Protein AF-A0A0S7CSZ0-F1 (afdb_monomer)

Sequence (90 aa):
MTADEDCALEAFELAAVDYLLKPVRAERLARSVSRISELIKDGSKVPEMITVDQGGTTRMIRRDDVSYVQAQGDYARLHTAEASYLIRVP

pLDDT: mean 76.4, std 16.19, range [37.62, 91.19]

Foldseek 3Di:
DDPPPVVVVVVVPPVQLDDADPPGDPVNVVVSVVSVVVVVVPDDDDFDWDWADDPNDTDIDTPVQFPDWDDDPQWIWTDGPVDIGIDGND

Solvent-accessible surface area (backbone atoms only — not comparable to full-atom values): 5853 Å² total; per-residue (Å²): 139,78,79,68,70,70,66,61,60,67,64,73,63,71,77,67,91,69,87,83,62,84,82,73,50,69,71,60,53,54,52,47,52,53,53,52,55,54,56,59,70,76,50,81,83,69,90,52,70,47,79,39,65,56,97,88,44,80,42,80,42,53,54,89,51,49,78,50,76,42,84,57,84,68,26,34,35,41,30,37,93,90,52,73,46,66,40,77,56,132

Mean predicted aligned error: 10.59 Å

Structure (mmCIF, N/CA/C/O backbone):
data_AF-A0A0S7CSZ0-F1
#
_entry.id   AF-A0A0S7CSZ0-F1
#
loop_
_atom_site.group_PDB
_atom_site.id
_atom_site.type_symbol
_atom_site.label_atom_id
_atom_site.label_alt_id
_atom_site.label_comp_id
_atom_site.label_asym_id
_atom_site.label_entity_id
_atom_site.label_seq_id
_atom_site.pdbx_PDB_ins_code
_atom_site.Cartn_x
_atom_site.Cartn_y
_atom_site.Cartn_z
_atom_site.occupancy
_atom_site.B_iso_or_equiv
_atom_site.auth_seq_id
_atom_site.auth_comp_id
_atom_site.auth_asym_id
_atom_site.auth_atom_id
_atom_site.pdbx_PDB_model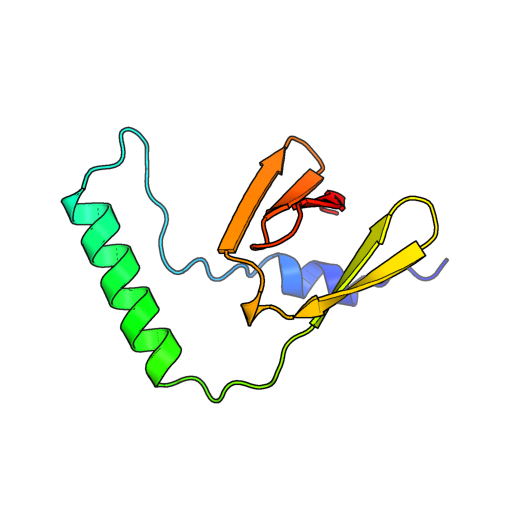_num
ATOM 1 N N . MET A 1 1 ? 10.466 -0.924 25.875 1.00 42.75 1 MET A N 1
ATOM 2 C CA . MET A 1 1 ? 10.743 -0.445 24.510 1.00 42.75 1 MET A CA 1
ATOM 3 C C . MET A 1 1 ? 11.617 -1.506 23.868 1.00 42.75 1 MET A C 1
ATOM 5 O O . MET A 1 1 ? 12.830 -1.440 23.973 1.00 42.75 1 MET A O 1
ATOM 9 N N . THR A 1 2 ? 10.998 -2.572 23.375 1.00 37.62 2 THR A N 1
ATOM 10 C CA . THR A 1 2 ? 11.674 -3.562 22.536 1.00 37.62 2 THR A CA 1
ATOM 11 C C . THR A 1 2 ? 11.351 -3.140 21.117 1.00 37.62 2 THR A C 1
ATOM 13 O O . THR A 1 2 ? 10.186 -3.117 20.730 1.00 37.62 2 THR A O 1
ATOM 16 N N . ALA A 1 3 ? 12.365 -2.632 20.423 1.00 42.12 3 ALA A N 1
ATOM 17 C CA . ALA A 1 3 ? 12.296 -2.432 18.993 1.00 42.12 3 ALA A CA 1
ATOM 18 C C . ALA A 1 3 ? 12.170 -3.827 18.383 1.00 42.12 3 ALA A C 1
ATOM 20 O O . ALA A 1 3 ? 13.053 -4.661 18.565 1.00 42.12 3 ALA A O 1
ATOM 21 N N . ASP A 1 4 ? 11.034 -4.092 17.752 1.00 47.00 4 ASP A N 1
ATOM 22 C CA . ASP A 1 4 ? 10.850 -5.246 16.883 1.00 47.00 4 ASP A CA 1
ATOM 23 C C . ASP A 1 4 ? 11.719 -5.002 15.637 1.00 47.00 4 ASP A C 1
ATOM 25 O O . ASP A 1 4 ? 11.261 -4.507 14.608 1.00 47.00 4 ASP A O 1
ATOM 29 N N . GLU A 1 5 ? 13.024 -5.245 15.776 1.00 43.84 5 GLU A N 1
ATOM 30 C CA . GLU A 1 5 ? 13.998 -5.203 14.677 1.00 43.84 5 GLU A CA 1
ATOM 31 C C . GLU A 1 5 ? 13.707 -6.301 13.632 1.00 43.84 5 GLU A C 1
ATOM 33 O O . GLU A 1 5 ? 14.152 -6.192 12.492 1.00 43.84 5 GLU A O 1
ATOM 38 N N . ASP A 1 6 ? 12.883 -7.298 13.980 1.00 41.22 6 ASP A N 1
ATOM 39 C CA . ASP A 1 6 ? 12.417 -8.363 13.085 1.00 41.22 6 ASP A CA 1
ATOM 40 C C . ASP A 1 6 ? 11.405 -7.876 12.029 1.00 41.22 6 ASP A C 1
ATOM 42 O O . ASP A 1 6 ? 11.478 -8.284 10.871 1.00 41.22 6 ASP A O 1
ATOM 46 N N . CYS A 1 7 ? 10.516 -6.930 12.355 1.00 47.91 7 CYS A N 1
ATOM 47 C CA . CYS A 1 7 ? 9.496 -6.459 11.402 1.00 47.91 7 CYS A CA 1
ATOM 48 C C . CYS A 1 7 ? 10.058 -5.542 10.295 1.00 47.91 7 CYS A C 1
ATOM 50 O O . CYS A 1 7 ? 9.406 -5.315 9.274 1.00 47.91 7 CYS A O 1
ATOM 52 N N . ALA A 1 8 ? 11.254 -4.979 10.493 1.00 46.53 8 ALA A N 1
ATOM 53 C CA . ALA A 1 8 ? 11.852 -4.013 9.570 1.00 46.53 8 ALA A CA 1
ATOM 54 C C . ALA A 1 8 ? 12.515 -4.677 8.350 1.00 46.53 8 ALA A C 1
ATOM 56 O O . ALA A 1 8 ? 12.627 -4.046 7.296 1.00 46.53 8 ALA A O 1
ATOM 5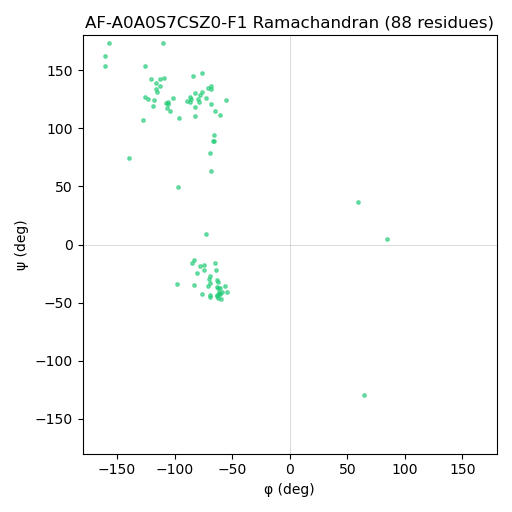7 N N . LEU A 1 9 ? 12.929 -5.944 8.470 1.00 41.50 9 LEU A N 1
ATOM 58 C CA . LEU A 1 9 ? 13.609 -6.664 7.392 1.00 41.50 9 LEU A CA 1
ATOM 59 C C . LEU A 1 9 ? 12.618 -7.269 6.383 1.00 41.50 9 LEU A C 1
ATOM 61 O O . LEU A 1 9 ? 12.879 -7.223 5.183 1.00 41.50 9 LEU A O 1
ATOM 65 N N . GLU A 1 10 ? 11.442 -7.724 6.833 1.00 43.34 10 GLU A N 1
ATOM 66 C CA . GLU A 1 10 ? 10.378 -8.233 5.944 1.00 43.34 10 GLU A CA 1
ATOM 67 C C . GLU A 1 10 ? 9.725 -7.127 5.093 1.00 43.34 10 GLU A C 1
ATOM 69 O O . GLU A 1 10 ? 9.277 -7.378 3.975 1.00 43.34 10 GLU A O 1
ATOM 74 N N . ALA A 1 11 ? 9.716 -5.876 5.568 1.00 43.50 11 ALA A N 1
ATOM 75 C CA . ALA A 1 11 ? 9.167 -4.741 4.819 1.00 43.50 11 ALA A CA 1
ATOM 76 C C . ALA A 1 11 ? 10.074 -4.273 3.661 1.00 43.50 11 ALA A C 1
ATOM 78 O O . ALA A 1 11 ? 9.597 -3.633 2.718 1.00 43.50 11 ALA A O 1
ATOM 79 N N . PHE A 1 12 ? 11.376 -4.584 3.717 1.00 40.81 12 PHE A N 1
ATOM 80 C CA . PHE A 1 12 ? 12.354 -4.157 2.711 1.00 40.81 1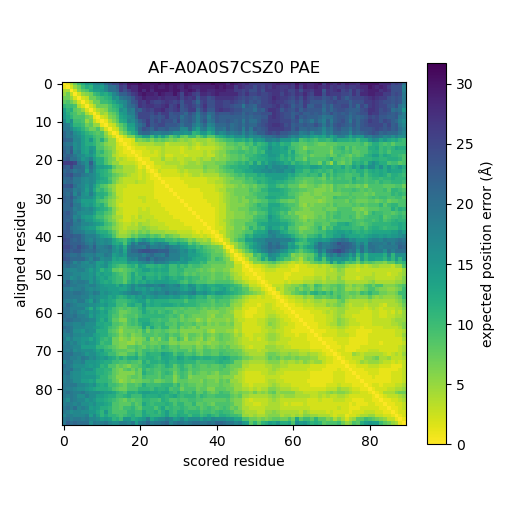2 PHE A CA 1
ATOM 81 C C . PHE A 1 12 ? 12.288 -4.998 1.423 1.00 40.81 12 PHE A C 1
ATOM 83 O O . PHE A 1 12 ? 12.718 -4.547 0.360 1.00 40.81 12 PHE A O 1
ATOM 90 N N . GLU A 1 13 ? 11.680 -6.184 1.483 1.00 45.28 13 GLU A N 1
ATOM 91 C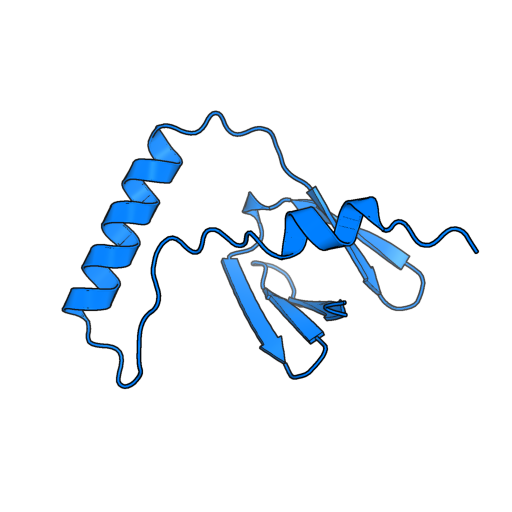 CA . GLU A 1 13 ? 11.424 -7.056 0.333 1.00 45.28 13 GLU A CA 1
ATOM 92 C C . GLU A 1 13 ? 9.999 -6.885 -0.202 1.00 45.28 13 GLU A C 1
ATOM 94 O O . GLU A 1 13 ? 9.278 -7.853 -0.448 1.00 45.28 13 GLU A O 1
ATOM 99 N N . LEU A 1 14 ? 9.561 -5.643 -0.432 1.00 55.09 14 LEU A N 1
ATOM 100 C CA . LEU A 1 14 ? 8.354 -5.422 -1.221 1.00 55.09 14 LEU A CA 1
ATOM 101 C C . LEU A 1 14 ? 8.645 -5.898 -2.656 1.00 55.09 14 LEU A C 1
ATOM 103 O O . LEU A 1 14 ? 9.131 -5.135 -3.495 1.00 55.09 14 LEU A O 1
ATOM 107 N N . ALA A 1 15 ? 8.389 -7.180 -2.929 1.00 58.00 15 ALA A N 1
ATOM 108 C CA . ALA A 1 15 ? 8.522 -7.835 -4.226 1.00 58.00 15 ALA A CA 1
ATOM 109 C C . ALA A 1 15 ? 7.452 -7.298 -5.189 1.00 58.00 15 ALA A C 1
ATOM 111 O O . ALA A 1 15 ? 6.531 -8.000 -5.611 1.00 58.00 15 ALA A O 1
ATOM 112 N N . ALA A 1 16 ? 7.533 -6.001 -5.485 1.00 67.56 16 ALA A N 1
ATOM 113 C CA . ALA A 1 16 ? 6.623 -5.323 -6.376 1.00 67.56 16 ALA A CA 1
ATOM 114 C C . ALA A 1 16 ? 6.632 -6.053 -7.718 1.00 67.56 16 ALA A C 1
ATOM 116 O O . ALA A 1 16 ? 7.673 -6.240 -8.347 1.00 67.56 16 ALA A O 1
ATOM 117 N N . VAL A 1 17 ? 5.441 -6.466 -8.146 1.00 74.81 17 VAL A N 1
ATOM 118 C CA . VAL A 1 17 ? 5.264 -7.276 -9.355 1.00 74.81 17 VAL A CA 1
ATOM 119 C C . VAL A 1 17 ? 5.724 -6.519 -10.608 1.00 74.81 17 VAL A C 1
ATOM 121 O O . VAL A 1 17 ? 6.173 -7.133 -11.578 1.00 74.81 17 VAL A O 1
ATOM 124 N N . ASP A 1 18 ? 5.617 -5.185 -10.607 1.00 81.06 18 ASP A N 1
ATOM 125 C CA . ASP A 1 18 ? 6.132 -4.328 -11.674 1.00 81.06 18 ASP A CA 1
ATOM 126 C C . ASP A 1 18 ? 6.313 -2.876 -11.197 1.00 81.06 18 ASP A C 1
ATOM 128 O O . ASP A 1 18 ? 5.585 -2.399 -10.324 1.00 81.06 18 ASP A O 1
ATOM 132 N N . TYR A 1 19 ? 7.231 -2.151 -11.836 1.00 81.25 19 TYR A N 1
ATOM 133 C CA . TYR A 1 19 ? 7.443 -0.716 -11.633 1.00 81.25 19 TYR A CA 1
ATOM 134 C C . TYR A 1 19 ? 7.181 0.026 -12.948 1.00 81.25 19 TYR A C 1
ATOM 136 O O . TYR A 1 19 ? 7.851 -0.194 -13.962 1.00 81.25 19 TYR A O 1
ATOM 144 N N . LEU A 1 20 ? 6.198 0.932 -12.944 1.00 83.75 20 LEU A N 1
ATOM 145 C CA . LEU A 1 20 ? 5.808 1.711 -14.121 1.00 83.75 20 LEU A CA 1
ATOM 146 C C . LEU A 1 20 ? 6.247 3.169 -13.986 1.00 83.75 20 LEU A C 1
ATOM 148 O O . LEU A 1 20 ? 5.841 3.877 -13.067 1.00 83.75 20 LEU A O 1
ATOM 152 N N . LEU A 1 21 ? 7.046 3.634 -14.946 1.00 84.50 21 LEU A N 1
ATOM 153 C CA . LEU A 1 21 ? 7.472 5.029 -15.028 1.00 84.50 21 LEU A CA 1
ATOM 154 C C . LEU A 1 21 ? 6.416 5.887 -15.727 1.00 84.50 21 LEU A C 1
ATOM 156 O O . LEU A 1 21 ? 5.758 5.449 -16.675 1.00 84.50 21 LEU A O 1
ATOM 160 N N . LYS A 1 22 ? 6.286 7.138 -15.276 1.00 82.12 22 LYS A N 1
ATOM 161 C CA . LYS A 1 22 ? 5.472 8.146 -15.959 1.00 82.12 22 LYS A CA 1
ATOM 162 C C . LYS A 1 22 ? 6.196 8.673 -17.216 1.00 82.12 22 LYS A C 1
ATOM 164 O O . LYS A 1 22 ? 7.418 8.795 -17.190 1.00 82.12 22 LYS A O 1
ATOM 169 N N . PRO A 1 23 ? 5.459 9.049 -18.276 1.00 88.62 23 PRO A N 1
ATOM 170 C CA . PRO A 1 23 ? 4.026 8.817 -18.450 1.00 88.62 23 PRO A CA 1
ATOM 171 C C . PRO A 1 23 ? 3.737 7.322 -18.650 1.00 88.62 23 PRO A C 1
ATOM 173 O O . PRO A 1 23 ? 4.416 6.638 -19.417 1.00 88.62 23 PRO A O 1
ATOM 176 N N . VAL A 1 24 ? 2.726 6.813 -17.943 1.00 86.38 24 VAL A N 1
ATOM 177 C CA . VAL A 1 24 ? 2.388 5.386 -17.976 1.00 86.38 24 VAL A CA 1
ATOM 178 C C . VAL A 1 24 ? 1.833 5.042 -19.355 1.00 86.38 24 VAL A C 1
ATOM 180 O O . VAL A 1 24 ? 0.829 5.604 -19.786 1.00 86.38 24 VAL A O 1
ATOM 183 N N . ARG A 1 25 ? 2.484 4.108 -20.054 1.00 91.19 25 ARG A N 1
ATOM 184 C CA . ARG A 1 25 ? 2.010 3.598 -21.348 1.00 91.19 25 ARG A CA 1
ATOM 185 C C . ARG A 1 25 ? 0.953 2.518 -21.122 1.00 91.19 25 ARG A C 1
ATOM 187 O O . ARG A 1 25 ? 1.211 1.572 -20.378 1.00 91.19 25 ARG A O 1
ATOM 194 N N . ALA A 1 26 ? -0.193 2.622 -21.796 1.00 89.94 26 ALA A N 1
ATOM 195 C CA . ALA A 1 26 ? -1.315 1.691 -21.635 1.00 89.94 26 ALA A CA 1
ATOM 196 C C . ALA A 1 26 ? -0.909 0.221 -21.853 1.00 89.94 26 ALA A C 1
ATOM 198 O O . ALA A 1 26 ? -1.273 -0.643 -21.062 1.00 89.94 26 ALA A O 1
ATOM 199 N N . GLU A 1 27 ? -0.071 -0.057 -22.855 1.00 90.25 27 GLU A N 1
ATOM 200 C CA . GLU A 1 27 ? 0.438 -1.408 -23.141 1.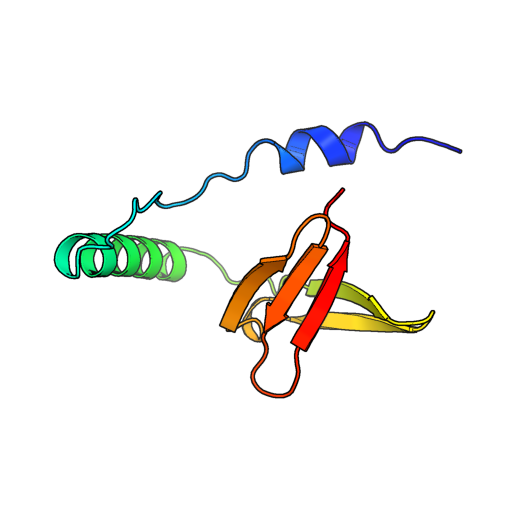00 90.25 27 GLU A CA 1
ATOM 201 C C . GLU A 1 27 ? 1.286 -1.985 -21.998 1.00 90.25 27 GLU A C 1
ATOM 203 O O . GLU A 1 27 ? 1.224 -3.182 -21.709 1.00 90.25 27 GLU A O 1
ATOM 208 N N . ARG A 1 28 ? 2.081 -1.139 -21.324 1.00 91.12 28 ARG A N 1
ATOM 209 C CA . ARG A 1 28 ? 2.883 -1.557 -20.165 1.00 91.12 28 ARG A CA 1
ATOM 210 C C . ARG A 1 28 ? 1.979 -1.874 -18.985 1.00 91.12 28 ARG A C 1
ATOM 212 O O . ARG A 1 28 ? 2.143 -2.932 -18.393 1.00 91.12 28 ARG A O 1
ATOM 219 N N . LEU A 1 29 ? 1.002 -1.010 -18.715 1.00 88.50 29 LEU A N 1
ATOM 220 C CA . LEU A 1 29 ? 0.023 -1.229 -17.655 1.00 88.50 29 LEU A CA 1
ATOM 221 C C . LEU A 1 29 ? -0.774 -2.523 -17.872 1.00 88.50 29 LEU A C 1
ATOM 223 O O . LEU A 1 29 ? -0.878 -3.333 -16.955 1.00 88.50 29 LEU A O 1
ATOM 227 N N . ALA A 1 30 ? -1.273 -2.756 -19.089 1.00 90.56 30 ALA A N 1
ATOM 228 C CA . ALA A 1 30 ? -2.014 -3.971 -19.425 1.00 90.56 30 ALA A CA 1
ATOM 229 C C . ALA A 1 30 ? -1.178 -5.240 -19.187 1.00 90.56 30 ALA A C 1
ATOM 231 O O . ALA A 1 30 ? -1.670 -6.218 -18.622 1.00 90.56 30 ALA A O 1
ATOM 232 N N . ARG A 1 31 ? 0.113 -5.210 -19.548 1.00 89.62 31 ARG A N 1
ATOM 233 C CA . ARG A 1 31 ? 1.035 -6.324 -19.289 1.00 89.62 31 ARG A CA 1
ATOM 234 C C . ARG A 1 31 ? 1.230 -6.573 -17.790 1.00 89.62 31 ARG A C 1
ATOM 236 O O . ARG A 1 31 ? 1.217 -7.732 -17.378 1.00 89.62 31 ARG A O 1
ATOM 243 N N . SER A 1 32 ? 1.399 -5.522 -16.988 1.00 89.19 32 SER A N 1
ATOM 244 C CA . SER A 1 32 ? 1.543 -5.641 -15.530 1.00 89.19 32 SER A CA 1
ATOM 245 C C . SER A 1 32 ? 0.286 -6.249 -14.900 1.00 89.19 32 SER A C 1
ATOM 247 O O . SER A 1 32 ? 0.388 -7.205 -14.135 1.00 89.19 32 SER A O 1
ATOM 249 N N . VAL A 1 33 ? -0.905 -5.777 -15.291 1.00 88.94 33 VAL A N 1
ATOM 250 C CA . VAL A 1 33 ? -2.194 -6.312 -14.810 1.00 88.94 33 VAL A CA 1
ATOM 251 C C . VAL A 1 33 ? -2.374 -7.783 -15.189 1.00 88.94 33 VAL A C 1
ATOM 253 O O . VAL A 1 33 ? -2.817 -8.581 -14.361 1.00 88.94 33 VAL A O 1
ATOM 256 N N . SER A 1 34 ? -1.991 -8.171 -16.409 1.00 88.19 34 SER A N 1
ATOM 257 C CA . SER A 1 34 ? -2.067 -9.569 -16.844 1.00 88.19 34 SER A CA 1
ATOM 258 C C . SER A 1 34 ? -1.184 -10.480 -15.989 1.00 88.19 34 SER A C 1
ATOM 260 O O . SER A 1 34 ? -1.637 -11.546 -15.591 1.00 88.19 34 SER A O 1
ATOM 262 N N . ARG A 1 35 ? 0.048 -10.062 -15.661 1.00 85.25 35 ARG A N 1
ATOM 263 C CA . ARG A 1 35 ? 0.945 -10.836 -14.781 1.00 85.25 35 ARG A CA 1
ATOM 264 C C . ARG A 1 35 ? 0.378 -10.988 -13.373 1.00 85.25 35 ARG A C 1
ATOM 266 O O . ARG A 1 35 ? 0.403 -12.083 -12.827 1.00 85.25 35 ARG A O 1
ATOM 273 N N . ILE A 1 36 ? -0.158 -9.903 -12.812 1.00 85.69 36 ILE A N 1
ATOM 274 C CA . ILE A 1 36 ? -0.795 -9.914 -11.488 1.00 85.69 36 ILE A CA 1
ATOM 275 C C . ILE A 1 36 ? -1.988 -10.878 -11.478 1.00 85.69 36 ILE A C 1
ATOM 277 O O . ILE A 1 36 ? -2.145 -11.652 -10.541 1.00 85.69 36 ILE A O 1
ATOM 281 N N . SER A 1 37 ? -2.803 -10.865 -12.535 1.00 85.00 37 SER A N 1
ATOM 282 C CA . SER A 1 37 ? -3.983 -11.731 -12.636 1.00 85.00 37 SER A CA 1
ATOM 283 C C . SER A 1 37 ? -3.619 -13.217 -12.645 1.00 85.00 37 SER A C 1
ATOM 285 O O . SER A 1 37 ? -4.335 -14.010 -12.045 1.00 85.00 37 SER A O 1
ATOM 287 N N . GLU A 1 38 ? -2.515 -13.594 -13.293 1.00 84.81 38 GLU A N 1
ATOM 288 C CA . GLU A 1 38 ? -2.021 -14.978 -13.282 1.00 84.81 38 GLU A CA 1
ATOM 289 C C . GLU A 1 38 ? -1.494 -15.368 -11.892 1.00 84.81 38 GLU A C 1
ATOM 291 O O . GLU A 1 38 ? -1.869 -16.411 -11.371 1.00 84.81 38 GLU A O 1
ATOM 296 N N . LEU A 1 39 ? -0.731 -14.491 -11.229 1.00 78.25 39 LEU A N 1
ATOM 297 C CA . LEU A 1 39 ? -0.225 -14.734 -9.869 1.00 78.25 39 LEU A CA 1
ATOM 298 C C . LEU A 1 39 ? -1.346 -14.924 -8.832 1.00 78.25 39 LEU A C 1
ATOM 300 O O . LEU A 1 39 ? -1.222 -15.749 -7.931 1.00 78.25 39 LEU A O 1
ATOM 304 N N . ILE A 1 40 ? -2.448 -14.174 -8.950 1.00 76.50 40 ILE A N 1
ATOM 305 C CA . ILE A 1 40 ? -3.595 -14.283 -8.032 1.00 76.50 40 ILE A CA 1
ATOM 306 C C . ILE A 1 40 ? -4.351 -15.608 -8.222 1.00 76.50 40 ILE A C 1
ATOM 308 O O . ILE A 1 40 ? -4.932 -16.107 -7.261 1.00 76.50 40 ILE A O 1
ATOM 312 N N . LYS A 1 41 ? -4.358 -16.189 -9.430 1.00 74.19 41 LYS A N 1
ATOM 313 C CA . LYS A 1 41 ? -5.056 -17.461 -9.699 1.00 74.19 41 LYS A CA 1
ATOM 314 C C . LYS A 1 41 ? -4.386 -18.658 -9.023 1.00 74.19 41 LYS A C 1
ATOM 316 O O . LYS A 1 41 ? -5.095 -19.573 -8.615 1.00 74.19 41 LYS A O 1
ATOM 321 N N . ASP A 1 42 ? -3.061 -18.638 -8.893 1.00 66.19 42 ASP A N 1
ATOM 322 C CA . ASP A 1 42 ? -2.274 -19.714 -8.273 1.00 66.19 42 ASP A C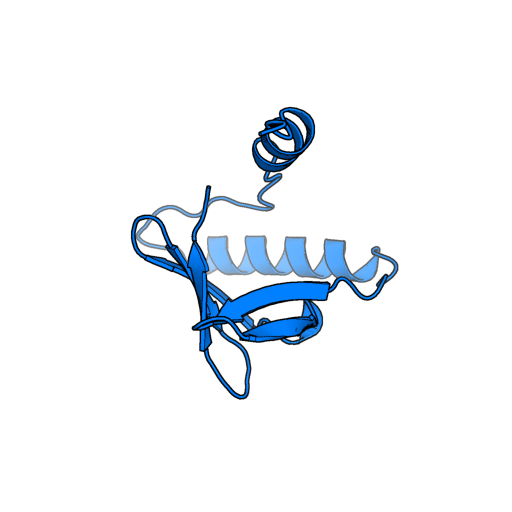A 1
ATOM 323 C C . ASP A 1 42 ? -2.174 -19.602 -6.738 1.00 66.19 42 ASP A C 1
ATOM 325 O O . ASP A 1 42 ? -1.831 -20.568 -6.056 1.00 66.19 42 ASP A O 1
ATOM 329 N N . GLY A 1 43 ? -2.490 -18.439 -6.161 1.00 63.47 43 GLY A N 1
ATOM 330 C CA . GLY A 1 43 ? -2.405 -18.208 -4.719 1.00 63.47 43 GLY A CA 1
ATOM 331 C C . GLY A 1 43 ? -3.627 -18.722 -3.952 1.00 63.47 43 GLY A C 1
ATOM 332 O O . GLY A 1 43 ? -4.737 -18.213 -4.110 1.00 63.47 43 GLY A O 1
ATOM 333 N N . SER A 1 44 ? -3.433 -19.675 -3.037 1.00 54.12 44 SER A N 1
ATOM 334 C CA . SER A 1 44 ? -4.436 -20.014 -2.020 1.00 54.12 44 SER A CA 1
ATOM 335 C C . SER A 1 44 ? -4.726 -18.783 -1.150 1.00 54.12 44 SER A C 1
ATOM 337 O O . SER A 1 44 ? -3.857 -18.348 -0.393 1.00 54.12 44 SER A O 1
ATOM 339 N N . LYS A 1 45 ? -5.937 -18.215 -1.258 1.00 59.25 45 LYS A N 1
ATOM 340 C CA . LYS A 1 45 ? -6.378 -17.049 -0.474 1.00 59.25 45 LYS A CA 1
ATOM 341 C C . LYS A 1 45 ? -6.489 -17.400 1.008 1.00 59.25 45 LYS A C 1
ATOM 343 O O . LYS A 1 45 ? -7.556 -17.783 1.488 1.00 59.25 45 LYS A O 1
ATOM 348 N N . VAL A 1 46 ? -5.399 -17.238 1.748 1.00 59.25 46 VAL A N 1
ATOM 349 C CA . VAL A 1 46 ? -5.501 -17.059 3.194 1.00 59.25 46 VAL A CA 1
ATOM 350 C C . VAL A 1 46 ? -6.049 -15.648 3.415 1.00 59.25 46 VAL A C 1
ATOM 352 O O . VAL A 1 46 ? -5.498 -14.702 2.851 1.00 59.25 46 VAL A O 1
ATOM 355 N N . PRO A 1 47 ? -7.143 -15.474 4.172 1.00 62.22 47 PRO A N 1
ATOM 356 C CA . PRO A 1 47 ? -7.716 -14.156 4.399 1.00 62.22 47 PRO A CA 1
ATOM 357 C C . PRO A 1 47 ? -6.761 -13.256 5.203 1.00 62.22 47 PRO A C 1
ATOM 359 O O . PRO A 1 47 ? -6.765 -13.277 6.434 1.00 62.22 47 PRO A O 1
ATOM 362 N N . GLU A 1 48 ? -5.951 -12.455 4.516 1.00 77.94 48 GLU A N 1
ATOM 363 C CA . GLU A 1 48 ? -5.015 -11.519 5.143 1.00 77.94 48 GLU A CA 1
ATOM 364 C C . GLU A 1 48 ? -5.776 -10.289 5.668 1.00 77.94 48 GLU A C 1
ATOM 366 O O . GLU A 1 48 ? -6.633 -9.724 4.977 1.00 77.94 48 GLU A O 1
ATOM 371 N N . MET A 1 49 ? -5.520 -9.901 6.921 1.00 80.56 49 MET A N 1
ATOM 372 C CA . MET A 1 49 ? -6.153 -8.746 7.566 1.00 80.56 49 MET A CA 1
ATOM 373 C C . MET A 1 49 ? -5.126 -7.651 7.829 1.00 80.56 49 MET A C 1
ATOM 375 O O . MET A 1 49 ? -4.041 -7.921 8.331 1.00 80.56 49 MET A O 1
ATOM 379 N N . ILE A 1 50 ? -5.511 -6.411 7.543 1.00 83.88 50 ILE A N 1
ATOM 380 C CA . ILE A 1 50 ? -4.720 -5.208 7.785 1.00 83.88 50 ILE A CA 1
ATOM 381 C C . ILE A 1 50 ? -5.333 -4.482 8.981 1.00 83.88 50 ILE A C 1
ATOM 383 O O . ILE A 1 50 ? -6.506 -4.103 8.955 1.00 83.88 50 ILE A O 1
ATOM 387 N N . THR A 1 51 ? -4.553 -4.285 10.038 1.00 83.75 51 THR A N 1
ATOM 388 C CA . THR A 1 51 ? -4.959 -3.485 11.198 1.00 83.75 51 THR A CA 1
ATOM 389 C C . THR A 1 51 ? -4.642 -2.015 10.963 1.00 83.75 51 THR A C 1
ATOM 391 O O . THR A 1 51 ? -3.497 -1.667 10.676 1.00 83.75 51 THR A O 1
ATOM 394 N N . VAL A 1 52 ? -5.636 -1.146 11.126 1.00 85.12 52 VAL A N 1
ATOM 395 C CA . VAL A 1 52 ? -5.482 0.306 11.002 1.00 85.12 52 VAL A CA 1
ATOM 396 C C . VAL A 1 52 ? -5.940 0.988 12.281 1.00 85.12 52 VAL A C 1
ATOM 398 O O . VAL A 1 52 ? -7.079 0.798 12.705 1.00 85.12 52 VAL A O 1
ATOM 401 N N . ASP A 1 53 ? -5.072 1.801 12.880 1.00 81.56 53 ASP A N 1
ATOM 402 C CA . ASP A 1 53 ? -5.456 2.696 13.971 1.00 81.56 53 ASP A CA 1
ATOM 403 C C . ASP A 1 53 ? -5.992 4.018 13.409 1.00 81.56 53 ASP A C 1
ATOM 405 O O . ASP A 1 53 ? -5.326 4.689 12.619 1.00 81.56 53 ASP A O 1
ATOM 409 N N . GLN A 1 54 ? -7.205 4.397 13.813 1.00 74.19 54 GLN A N 1
ATOM 410 C CA . GLN A 1 54 ? -7.741 5.734 13.574 1.00 74.19 54 GLN A CA 1
ATOM 411 C C . GLN A 1 54 ? -8.232 6.337 14.881 1.00 74.19 54 GLN A C 1
ATOM 413 O O . GLN A 1 54 ? -9.277 5.944 15.402 1.00 74.19 54 GLN A O 1
ATOM 418 N N . GLY A 1 55 ? -7.484 7.312 15.400 1.00 70.75 55 GLY A N 1
ATOM 419 C CA . GLY A 1 55 ? -7.888 8.077 16.581 1.00 70.75 55 GLY A CA 1
ATOM 420 C C . GLY A 1 55 ? -8.096 7.206 17.823 1.00 70.75 55 GLY A C 1
ATOM 421 O O . GLY A 1 55 ? -9.029 7.460 18.581 1.00 70.75 55 GLY A O 1
ATOM 422 N N . GLY A 1 56 ? -7.274 6.164 18.006 1.00 77.56 56 GLY A N 1
ATOM 423 C CA . GLY A 1 56 ? -7.360 5.242 19.143 1.00 77.56 56 GLY A CA 1
ATOM 424 C C . GLY A 1 56 ? -8.368 4.101 18.978 1.00 77.56 5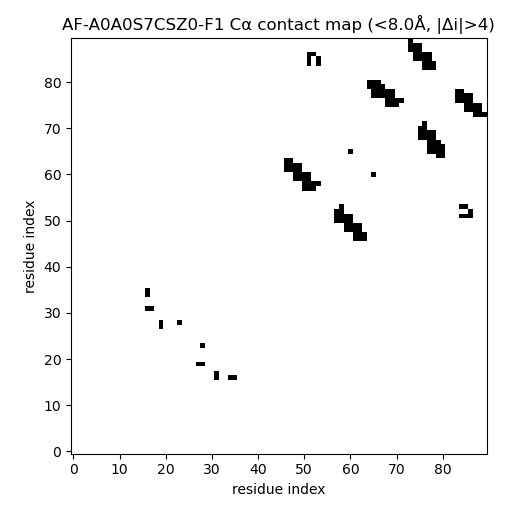6 GLY A C 1
ATOM 425 O O . GLY A 1 56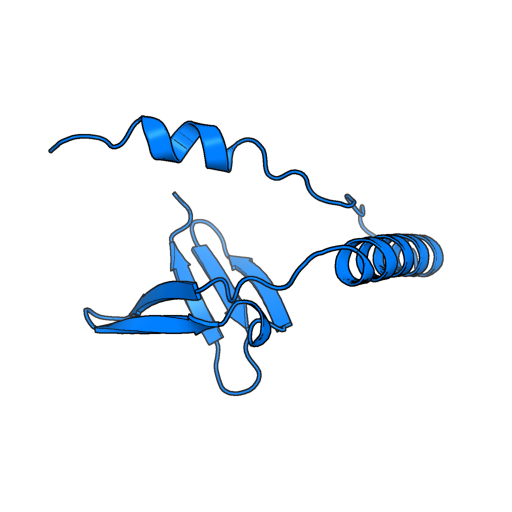 ? -8.578 3.337 19.918 1.00 77.56 56 GLY A O 1
ATOM 426 N N . THR A 1 57 ? -9.004 3.970 17.808 1.00 80.25 57 THR A N 1
ATOM 427 C CA . THR A 1 57 ? -9.802 2.788 17.455 1.00 80.25 57 THR A CA 1
ATOM 428 C C . THR A 1 57 ? -9.055 1.944 16.430 1.00 80.25 57 THR A C 1
ATOM 430 O O . THR A 1 57 ? -8.845 2.379 15.296 1.00 80.25 57 THR A O 1
ATOM 433 N N . THR A 1 58 ? -8.723 0.706 16.799 1.00 82.31 58 THR A N 1
ATOM 434 C CA . THR A 1 58 ? -8.175 -0.284 15.867 1.00 82.31 58 THR A CA 1
ATOM 435 C C . THR A 1 58 ? -9.295 -0.893 15.029 1.00 82.31 58 THR A C 1
ATOM 437 O O . THR A 1 58 ? -10.238 -1.483 15.559 1.00 82.31 58 THR A O 1
ATOM 440 N N . ARG A 1 59 ? -9.189 -0.778 13.706 1.00 84.25 59 ARG A N 1
ATOM 441 C CA . ARG A 1 59 ? -10.060 -1.458 12.741 1.00 84.25 59 ARG A CA 1
ATOM 442 C C . ARG A 1 59 ? -9.290 -2.546 12.010 1.00 84.25 59 ARG A C 1
ATOM 444 O O . ARG A 1 59 ? -8.126 -2.361 11.673 1.00 84.25 59 ARG A O 1
ATOM 451 N N . MET A 1 60 ? -9.961 -3.658 11.733 1.00 85.00 60 MET A N 1
ATOM 452 C CA . MET A 1 60 ? -9.450 -4.717 10.866 1.00 85.00 60 MET A CA 1
ATOM 453 C C . MET A 1 60 ? -10.099 -4.608 9.490 1.00 85.00 60 MET A C 1
ATOM 455 O O . MET A 1 60 ? -11.324 -4.578 9.388 1.00 85.00 60 MET A O 1
ATOM 459 N N . ILE A 1 61 ? -9.277 -4.551 8.446 1.00 86.62 61 ILE A N 1
ATOM 460 C CA . ILE A 1 61 ? -9.697 -4.466 7.045 1.00 86.62 61 ILE A CA 1
ATOM 461 C C . ILE A 1 61 ? -9.237 -5.743 6.347 1.00 86.62 61 ILE A C 1
ATOM 463 O O . ILE A 1 61 ? -8.073 -6.127 6.475 1.00 86.62 61 ILE A O 1
ATOM 467 N N . ARG A 1 62 ? -10.117 -6.419 5.602 1.00 86.06 62 ARG A N 1
ATOM 468 C CA . ARG A 1 62 ? -9.685 -7.532 4.745 1.00 86.06 62 ARG A CA 1
ATOM 469 C C . ARG A 1 62 ? -8.842 -6.981 3.604 1.00 86.06 62 ARG A C 1
ATOM 471 O O . ARG A 1 62 ? -9.230 -6.007 2.966 1.00 86.06 62 ARG A O 1
ATOM 478 N N . ARG A 1 63 ? -7.730 -7.641 3.286 1.00 83.44 63 ARG A N 1
ATOM 479 C CA . ARG A 1 63 ? -6.909 -7.278 2.124 1.00 83.44 63 ARG A CA 1
ATOM 480 C C . ARG A 1 63 ? -7.711 -7.274 0.819 1.00 83.44 63 ARG A C 1
ATOM 482 O O . ARG A 1 63 ? -7.478 -6.406 -0.013 1.00 83.44 63 ARG A O 1
ATOM 489 N N . ASP A 1 64 ? -8.670 -8.187 0.664 1.00 85.81 64 ASP A N 1
ATOM 490 C CA . ASP A 1 64 ? -9.556 -8.238 -0.507 1.00 85.81 64 ASP A CA 1
ATOM 491 C C . ASP A 1 64 ? -10.468 -7.005 -0.654 1.00 85.81 64 ASP A C 1
ATOM 493 O O . ASP A 1 64 ? -10.893 -6.706 -1.768 1.00 85.81 64 ASP A O 1
ATOM 497 N N . ASP A 1 65 ? -10.733 -6.261 0.426 1.00 88.38 65 ASP A N 1
ATOM 498 C CA . ASP A 1 65 ? -11.553 -5.041 0.378 1.00 88.38 65 ASP A CA 1
ATOM 499 C C . ASP A 1 65 ? -10.743 -3.805 -0.053 1.00 88.38 65 ASP A C 1
ATOM 501 O O . ASP A 1 65 ? -11.316 -2.762 -0.389 1.00 88.38 65 ASP A O 1
ATOM 505 N N . VAL A 1 66 ? -9.406 -3.889 -0.057 1.00 88.81 66 VAL A N 1
ATOM 506 C CA . VAL A 1 66 ? -8.529 -2.786 -0.468 1.00 88.81 66 VAL A CA 1
ATOM 507 C C . VAL A 1 66 ? -8.419 -2.758 -1.989 1.00 88.81 66 VAL A C 1
ATOM 509 O O . VAL A 1 66 ? -7.776 -3.600 -2.608 1.00 88.81 66 VAL A O 1
ATOM 512 N N . SER A 1 67 ? -9.008 -1.734 -2.600 1.00 87.88 67 SER A N 1
ATOM 513 C CA . SER A 1 67 ? -8.978 -1.533 -4.051 1.00 87.88 67 SER A CA 1
ATOM 514 C C . SER A 1 67 ? -7.628 -1.004 -4.536 1.00 87.88 67 SER A C 1
ATOM 516 O O . SER A 1 67 ? -7.120 -1.444 -5.565 1.00 87.88 67 SER A O 1
ATOM 518 N N . TYR A 1 68 ? -7.041 -0.043 -3.817 1.00 86.56 68 TYR A N 1
ATOM 519 C CA . TYR A 1 68 ? -5.692 0.459 -4.091 1.00 86.56 68 TYR A CA 1
ATOM 520 C C . TYR A 1 68 ? -5.099 1.178 -2.875 1.00 86.56 68 TYR A C 1
ATOM 522 O O . TYR A 1 68 ? -5.812 1.615 -1.969 1.00 86.56 68 TYR A O 1
ATOM 530 N N . VAL A 1 69 ? -3.774 1.334 -2.883 1.00 88.62 69 VAL A N 1
ATOM 531 C CA . VAL A 1 69 ? -3.015 2.063 -1.861 1.00 88.62 69 VAL A CA 1
ATOM 532 C C . VAL A 1 69 ? -2.353 3.281 -2.493 1.00 88.62 69 VAL A C 1
ATOM 534 O O . VAL A 1 69 ? -1.754 3.192 -3.564 1.00 88.62 69 VAL A O 1
ATOM 537 N N . GLN A 1 70 ? -2.462 4.431 -1.836 1.00 88.69 70 GLN A N 1
ATOM 538 C CA . GLN A 1 70 ? -1.879 5.690 -2.291 1.00 88.69 70 GLN A CA 1
ATOM 539 C C . GLN A 1 70 ? -0.855 6.204 -1.279 1.00 88.69 70 GLN A C 1
ATOM 541 O O . GLN A 1 70 ? -1.207 6.452 -0.131 1.00 88.69 70 GLN A O 1
ATOM 546 N N . ALA A 1 71 ? 0.380 6.453 -1.712 1.00 86.44 71 ALA A N 1
ATOM 547 C CA . ALA A 1 71 ? 1.379 7.131 -0.886 1.00 86.44 71 ALA A CA 1
ATOM 548 C C . ALA A 1 71 ? 1.042 8.627 -0.706 1.00 86.44 71 ALA A C 1
ATOM 550 O O . ALA A 1 71 ? 0.695 9.317 -1.671 1.00 86.44 71 ALA A O 1
ATOM 551 N N . GLN A 1 72 ? 1.143 9.120 0.529 1.00 87.00 72 GLN A N 1
ATOM 552 C CA . GLN A 1 72 ? 0.891 10.498 0.964 1.00 87.00 72 GLN A CA 1
ATOM 553 C C . GLN A 1 72 ? 1.959 10.920 1.995 1.00 87.00 72 GLN A C 1
ATOM 555 O O . GLN A 1 72 ? 1.685 11.000 3.190 1.00 87.00 72 GLN A O 1
ATOM 560 N N . GLY A 1 73 ? 3.186 11.187 1.536 1.00 87.12 73 GLY A N 1
ATOM 561 C CA . GLY A 1 73 ? 4.315 11.495 2.427 1.00 87.12 73 GLY A CA 1
ATOM 562 C C . GLY A 1 73 ? 4.668 10.290 3.302 1.00 87.12 73 GLY A C 1
ATOM 563 O O . GLY A 1 73 ? 4.764 9.182 2.783 1.00 87.12 73 GLY A O 1
ATOM 564 N N . ASP A 1 74 ? 4.776 10.496 4.616 1.00 85.94 74 ASP A N 1
ATOM 565 C CA . ASP A 1 74 ? 5.020 9.443 5.624 1.00 85.94 74 ASP A CA 1
ATOM 566 C C . ASP A 1 74 ? 3.801 8.535 5.892 1.00 85.94 74 ASP A C 1
ATOM 568 O O . ASP A 1 74 ? 3.768 7.752 6.845 1.00 85.94 74 ASP A O 1
ATOM 572 N N . TYR A 1 75 ? 2.752 8.664 5.081 1.00 85.69 75 TYR A N 1
ATOM 573 C CA . TYR A 1 75 ? 1.516 7.911 5.217 1.00 85.69 75 TYR A CA 1
ATOM 574 C C . TYR A 1 75 ? 1.169 7.184 3.925 1.00 85.69 75 TYR A C 1
ATOM 576 O O . TYR A 1 75 ? 1.469 7.635 2.820 1.00 85.69 75 TYR A O 1
ATOM 584 N N . ALA A 1 76 ? 0.438 6.087 4.060 1.00 88.19 76 ALA A N 1
ATOM 585 C CA . ALA A 1 76 ? -0.262 5.444 2.967 1.00 88.19 76 ALA A CA 1
ATOM 586 C C . ALA A 1 76 ? -1.763 5.503 3.240 1.00 88.19 76 ALA A C 1
ATOM 588 O O . ALA A 1 76 ? -2.226 5.323 4.363 1.00 88.19 76 ALA A O 1
ATOM 589 N N . ARG A 1 77 ? -2.547 5.776 2.202 1.00 90.69 77 ARG A N 1
ATOM 590 C CA . ARG A 1 77 ? -4.003 5.742 2.253 1.00 90.69 77 ARG A CA 1
ATOM 591 C C . ARG A 1 77 ? -4.496 4.480 1.562 1.00 90.69 77 ARG A C 1
ATOM 593 O O . ARG A 1 77 ? -4.326 4.338 0.352 1.00 90.69 77 ARG A O 1
ATOM 600 N N . LEU A 1 78 ? -5.113 3.594 2.331 1.00 90.75 78 LEU A N 1
ATOM 601 C CA . LEU A 1 78 ? -5.845 2.434 1.838 1.00 90.75 78 LEU A CA 1
ATOM 602 C C . LEU A 1 78 ? -7.219 2.903 1.369 1.00 90.75 78 LEU A C 1
ATOM 604 O O . LEU A 1 78 ? -7.941 3.539 2.137 1.00 90.75 78 LEU A O 1
ATOM 608 N N . HIS A 1 79 ? -7.588 2.604 0.130 1.00 90.94 79 HIS A N 1
ATOM 609 C CA . HIS A 1 79 ? -8.925 2.880 -0.391 1.00 90.94 79 HIS A CA 1
ATOM 610 C C . HIS A 1 79 ? -9.709 1.577 -0.480 1.00 90.94 79 HIS A C 1
ATOM 612 O O . HIS A 1 79 ? -9.274 0.635 -1.142 1.00 90.94 79 HIS A O 1
ATOM 618 N N . THR A 1 80 ? -10.852 1.535 0.196 1.00 90.88 80 THR A N 1
ATOM 619 C CA . THR A 1 80 ? -11.841 0.450 0.121 1.00 90.88 80 THR A CA 1
ATOM 620 C C . THR A 1 80 ? -13.094 0.952 -0.595 1.00 90.88 80 THR A C 1
ATOM 622 O O . THR A 1 80 ? -13.203 2.145 -0.884 1.00 90.88 80 THR A O 1
ATOM 625 N N . ALA A 1 81 ? -14.053 0.066 -0.868 1.00 88.81 81 ALA A N 1
ATOM 626 C CA . ALA A 1 81 ? -15.318 0.461 -1.490 1.00 88.81 81 ALA A CA 1
ATOM 627 C C . ALA A 1 81 ? -16.142 1.437 -0.623 1.00 88.81 81 ALA A C 1
ATOM 629 O O . ALA A 1 81 ? -16.848 2.288 -1.160 1.00 88.81 81 ALA A O 1
ATOM 630 N N . GLU A 1 82 ? -16.049 1.324 0.706 1.00 87.75 82 GLU A N 1
ATOM 631 C CA . GLU A 1 82 ? -16.877 2.094 1.645 1.00 87.75 82 GLU A CA 1
ATOM 632 C C . GLU A 1 82 ? -16.166 3.337 2.196 1.00 87.75 82 GLU A C 1
ATOM 634 O O . GLU A 1 82 ? -16.802 4.357 2.467 1.00 87.75 82 GLU A O 1
ATOM 639 N N . ALA A 1 83 ? -14.847 3.264 2.392 1.00 88.38 83 ALA A N 1
ATOM 640 C CA . ALA A 1 83 ? -14.075 4.322 3.039 1.00 88.38 83 ALA A CA 1
ATOM 641 C C . ALA A 1 83 ? -12.585 4.301 2.660 1.00 88.38 83 ALA A C 1
ATOM 643 O O . ALA A 1 83 ? -12.082 3.375 2.021 1.00 88.38 83 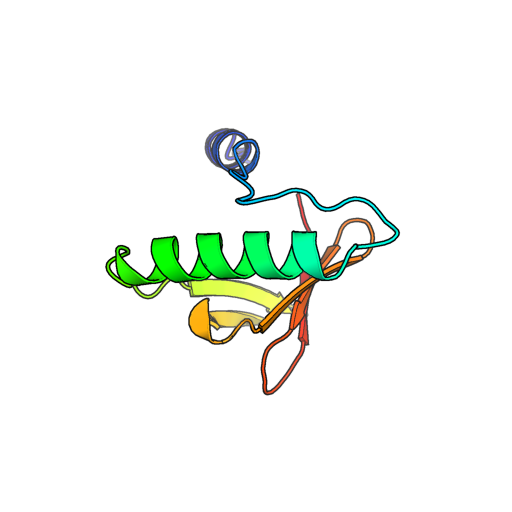ALA A O 1
ATOM 644 N N . SER A 1 84 ? -11.850 5.322 3.110 1.00 90.38 84 SER A N 1
ATOM 645 C CA . SER A 1 84 ? -10.389 5.363 3.006 1.00 90.38 84 SER A CA 1
ATOM 646 C C . SER A 1 84 ? -9.738 5.478 4.379 1.00 90.38 84 SER A C 1
ATOM 648 O O . SER A 1 84 ? -10.231 6.215 5.237 1.00 90.38 84 SER A O 1
ATOM 650 N N . TYR A 1 85 ? -8.612 4.794 4.565 1.00 88.75 85 TYR A N 1
ATOM 651 C CA . TYR A 1 85 ? -7.917 4.713 5.840 1.00 88.75 85 TYR A CA 1
ATOM 652 C C . TYR A 1 85 ? -6.464 5.143 5.702 1.00 88.75 85 TYR A C 1
ATOM 654 O O . TYR A 1 85 ? -5.749 4.633 4.845 1.00 88.75 85 TYR A O 1
ATOM 662 N N . LEU A 1 86 ? -6.029 6.092 6.531 1.00 87.12 86 LEU A N 1
ATOM 663 C CA . LEU A 1 86 ? -4.642 6.537 6.570 1.00 87.12 86 LEU A CA 1
ATOM 664 C C . LEU A 1 86 ? -3.857 5.675 7.563 1.00 87.12 86 LEU A C 1
ATOM 666 O O . LEU A 1 86 ? -4.229 5.596 8.730 1.00 87.12 86 LEU A O 1
ATOM 670 N N . ILE A 1 87 ? -2.784 5.053 7.093 1.00 85.38 87 ILE A N 1
ATOM 671 C CA . ILE A 1 87 ? -1.796 4.350 7.909 1.00 85.38 87 ILE A CA 1
ATOM 672 C C . ILE A 1 87 ? -0.480 5.114 7.838 1.00 85.38 87 ILE A C 1
ATOM 674 O O . ILE A 1 87 ? -0.131 5.658 6.790 1.00 85.38 87 ILE A O 1
ATOM 678 N N . ARG A 1 88 ? 0.250 5.177 8.950 1.00 81.25 88 ARG A N 1
ATOM 679 C CA . ARG A 1 88 ? 1.623 5.682 8.937 1.00 81.25 88 ARG A CA 1
ATOM 680 C C . ARG A 1 88 ? 2.526 4.580 8.396 1.00 81.25 88 ARG A C 1
ATOM 682 O O . ARG A 1 88 ? 2.439 3.450 8.872 1.00 81.25 88 ARG A O 1
ATOM 689 N N . VAL A 1 89 ? 3.341 4.905 7.400 1.00 76.19 89 VAL A N 1
ATOM 690 C CA . VAL A 1 89 ? 4.356 3.981 6.887 1.00 76.19 89 VAL A CA 1
ATOM 691 C C . VAL A 1 89 ? 5.602 4.177 7.758 1.00 76.19 89 VAL A C 1
ATOM 693 O O . VAL A 1 89 ? 6.008 5.331 7.925 1.00 76.19 89 VAL A O 1
ATOM 696 N N . PRO A 1 90 ? 6.121 3.120 8.409 1.00 61.88 90 PRO A N 1
ATOM 697 C CA . PRO A 1 90 ? 7.349 3.207 9.197 1.00 61.88 90 PRO A CA 1
ATOM 698 C C . PRO A 1 90 ? 8.582 3.489 8.331 1.00 61.88 90 PRO A C 1
ATOM 700 O O . PRO A 1 90 ? 8.559 3.155 7.124 1.00 61.88 90 PRO A O 1
#

Nearest PDB structures (foldseek):
  8qpc-assembly1_AA  TM=8.194E-01  e=2.322E-01  Sulfolobus acidocaldarius
  3d6w-assembly1_A  TM=7.604E-01  e=1.713E-01  Bacillus cereus ATCC 10987
  8q2m-assembly1_AA  TM=8.124E-01  e=4.014E-01  Sulfolobus acidocaldarius
  3na2-assembly4_C  TM=6.537E-01  e=2.786E-01  Leptospirillum rubarum
  3na2-assembly3_B  TM=6.533E-01  e=4.817E-01  Leptospirillum rubarum

Radius of gyration: 15.6 Å; Cα contacts (8 Å, |Δi|>4): 84; chains: 1; bounding box: 31×32×48 Å

Secondary structure (DSSP, 8-state):
----TTHHHHTT----S---PSSPPHHHHHHHHHHHHHHHHHS-----EEEEEETTEEEEEEGGGEEEEEEETTEEEEEESS-EEEEE--